Protein AF-A0A0Q8D7D5-F1 (afdb_monomer)

Mean predicted aligned error: 4.35 Å

Radius of gyration: 14.65 Å; Cα contacts (8 Å, |Δi|>4): 113; chains: 1; bounding box: 31×31×49 Å

Structure (mmCIF, N/CA/C/O backbone):
data_AF-A0A0Q8D7D5-F1
#
_entry.id   AF-A0A0Q8D7D5-F1
#
loop_
_atom_site.group_PDB
_atom_site.id
_atom_site.type_symbol
_atom_site.label_atom_id
_atom_site.label_alt_id
_atom_site.label_comp_id
_atom_site.label_asym_id
_atom_site.label_entity_id
_atom_site.label_seq_id
_atom_site.pdbx_PDB_ins_code
_atom_site.Cartn_x
_atom_site.Cartn_y
_atom_site.Cartn_z
_atom_site.occupancy
_atom_site.B_iso_or_equiv
_atom_site.auth_seq_id
_atom_site.auth_comp_id
_atom_site.auth_asym_id
_atom_site.auth_atom_id
_atom_site.pdbx_PDB_model_num
ATOM 1 N N . MET A 1 1 ? -4.164 -20.136 4.428 1.00 53.59 1 MET A N 1
ATOM 2 C CA . MET A 1 1 ? -4.271 -18.690 4.135 1.00 53.59 1 MET A CA 1
ATOM 3 C C . MET A 1 1 ? -5.031 -18.530 2.828 1.00 53.59 1 MET A C 1
ATOM 5 O O . MET A 1 1 ? -4.970 -19.440 2.011 1.00 53.59 1 MET A O 1
ATOM 9 N N . SER A 1 2 ? -5.808 -17.458 2.674 1.00 60.50 2 SER A N 1
ATOM 10 C CA . SER A 1 2 ? -6.585 -17.196 1.454 1.00 60.50 2 SER A CA 1
ATOM 11 C C . SER A 1 2 ? -5.659 -16.780 0.304 1.00 60.50 2 SER A C 1
ATOM 13 O O . SER A 1 2 ? -4.753 -15.988 0.530 1.00 60.50 2 SER A O 1
ATOM 15 N N . ASN A 1 3 ? -5.895 -17.286 -0.912 1.00 74.62 3 ASN A N 1
ATOM 16 C CA . ASN A 1 3 ? -5.121 -16.969 -2.127 1.00 74.62 3 ASN A CA 1
ATOM 17 C C . ASN A 1 3 ? -5.701 -15.782 -2.924 1.00 74.62 3 ASN A C 1
ATOM 19 O O . ASN A 1 3 ? -5.376 -15.620 -4.097 1.00 74.62 3 ASN A O 1
ATOM 23 N N . LEU A 1 4 ? -6.580 -14.974 -2.316 1.00 89.06 4 LEU A N 1
ATOM 24 C CA . LEU A 1 4 ? -7.427 -14.005 -3.026 1.00 89.06 4 LEU A CA 1
ATOM 25 C C . LEU A 1 4 ? -6.644 -13.032 -3.927 1.00 89.06 4 LEU A C 1
ATOM 27 O O . LEU A 1 4 ? -7.103 -12.738 -5.024 1.00 89.06 4 LEU A O 1
ATOM 31 N N . TYR A 1 5 ? -5.455 -12.599 -3.496 1.00 92.62 5 TYR A N 1
ATOM 32 C CA . TYR A 1 5 ? -4.602 -11.658 -4.238 1.00 92.62 5 TYR A CA 1
ATOM 33 C C . TYR A 1 5 ? -3.249 -12.245 -4.657 1.00 92.62 5 TYR A C 1
ATOM 35 O O . TYR A 1 5 ? -2.433 -11.553 -5.260 1.00 92.62 5 TYR A O 1
ATOM 43 N N . ALA A 1 6 ? -3.007 -13.533 -4.392 1.00 86.81 6 ALA A N 1
ATOM 44 C CA . ALA A 1 6 ? -1.726 -14.175 -4.690 1.00 86.81 6 ALA A CA 1
ATOM 45 C C . ALA A 1 6 ? -1.419 -14.219 -6.201 1.00 86.81 6 ALA A C 1
ATOM 47 O O . ALA A 1 6 ? -0.258 -14.289 -6.594 1.00 86.81 6 ALA A O 1
ATOM 48 N N . GLY A 1 7 ? -2.459 -14.184 -7.044 1.00 90.50 7 GLY A N 1
ATOM 49 C CA . GLY A 1 7 ? -2.330 -14.154 -8.503 1.00 90.50 7 GLY A CA 1
ATOM 50 C C . GLY A 1 7 ? -2.077 -12.767 -9.099 1.00 90.50 7 GLY A C 1
ATOM 51 O O . GLY A 1 7 ? -1.722 -12.694 -10.272 1.00 90.50 7 GLY A O 1
ATOM 52 N N . LEU A 1 8 ? -2.248 -11.692 -8.320 1.00 93.88 8 LEU A N 1
ATOM 53 C CA . LEU A 1 8 ? -1.989 -10.333 -8.792 1.00 93.88 8 LEU A CA 1
ATOM 54 C C . LEU A 1 8 ? -0.484 -10.114 -8.930 1.00 93.88 8 LEU A C 1
ATOM 56 O O . LEU A 1 8 ? 0.277 -10.429 -8.004 1.00 93.88 8 LEU A O 1
ATOM 60 N N . ASP A 1 9 ? -0.041 -9.528 -10.039 1.00 94.31 9 ASP A N 1
ATOM 61 C CA . ASP A 1 9 ? 1.305 -8.961 -10.089 1.00 94.31 9 ASP A CA 1
ATOM 62 C C . ASP A 1 9 ? 1.414 -7.705 -9.206 1.00 94.31 9 ASP A C 1
ATOM 64 O O . ASP A 1 9 ? 0.481 -7.308 -8.505 1.00 94.31 9 ASP A O 1
ATOM 68 N N . ARG A 1 10 ? 2.599 -7.092 -9.180 1.00 95.88 10 ARG A N 1
ATOM 69 C CA . ARG A 1 10 ? 2.829 -5.890 -8.370 1.00 95.88 10 ARG A CA 1
ATOM 70 C C . ARG A 1 10 ? 2.034 -4.683 -8.877 1.00 95.88 10 ARG A C 1
ATOM 72 O O . ARG A 1 10 ? 1.597 -3.888 -8.054 1.00 95.88 10 ARG A O 1
ATOM 79 N N . TYR A 1 11 ? 1.815 -4.564 -10.184 1.00 96.62 11 TYR A N 1
ATOM 80 C CA . TYR A 1 11 ? 1.023 -3.482 -10.767 1.00 96.62 11 TYR A CA 1
ATOM 81 C C . TYR A 1 11 ? -0.450 -3.602 -10.349 1.00 96.62 11 TYR A C 1
ATOM 83 O O . TYR A 1 11 ? -1.050 -2.650 -9.854 1.00 96.62 11 TYR A O 1
ATOM 91 N N . GLU A 1 12 ? -1.023 -4.797 -10.471 1.00 97.12 12 GLU A N 1
ATOM 92 C CA . GLU A 1 12 ? -2.396 -5.121 -10.094 1.00 97.12 12 GLU A CA 1
ATOM 93 C C . GLU A 1 12 ? -2.608 -5.009 -8.579 1.00 97.12 12 GLU A C 1
ATOM 95 O O . GLU A 1 12 ? -3.655 -4.532 -8.132 1.00 97.12 12 GLU A O 1
ATOM 100 N N . LEU A 1 13 ? -1.611 -5.397 -7.777 1.00 97.62 13 LEU A N 1
ATOM 101 C CA . LEU A 1 13 ? -1.636 -5.216 -6.326 1.00 97.62 13 LEU A CA 1
ATOM 102 C C . LEU A 1 13 ? -1.608 -3.728 -5.943 1.00 97.62 13 LEU A C 1
ATOM 104 O O . LEU A 1 13 ? -2.410 -3.311 -5.110 1.00 97.62 13 LEU A O 1
ATOM 108 N N . ALA A 1 14 ? -0.747 -2.921 -6.574 1.00 97.75 14 ALA A N 1
ATOM 109 C CA . ALA A 1 14 ? -0.692 -1.471 -6.366 1.00 97.75 14 ALA A CA 1
ATOM 110 C C . ALA A 1 14 ? -2.005 -0.792 -6.754 1.00 97.75 14 ALA A C 1
ATOM 112 O O . ALA A 1 14 ? -2.544 -0.009 -5.974 1.00 97.75 14 ALA A O 1
ATOM 113 N N . ARG A 1 15 ? -2.580 -1.171 -7.899 1.00 97.62 15 ARG A N 1
ATOM 114 C CA . ARG A 1 15 ? -3.900 -0.704 -8.325 1.00 97.62 15 ARG A CA 1
ATOM 115 C C . ARG A 1 15 ? -4.982 -1.046 -7.303 1.00 97.62 15 ARG A C 1
ATOM 117 O O . ARG A 1 15 ? -5.720 -0.168 -6.875 1.00 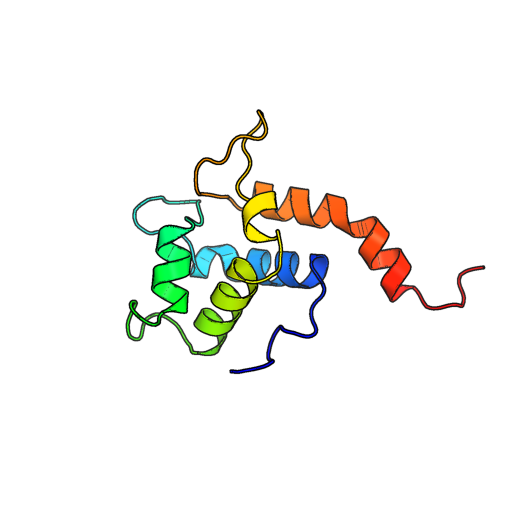97.62 15 ARG A O 1
ATOM 124 N N . THR A 1 16 ? -5.044 -2.308 -6.876 1.00 97.88 16 THR A N 1
ATOM 125 C CA . THR A 1 16 ? -6.038 -2.778 -5.899 1.00 97.88 16 THR A CA 1
ATOM 126 C C . THR A 1 16 ? -5.901 -2.038 -4.568 1.00 97.88 16 THR A C 1
ATOM 128 O O . THR A 1 16 ? -6.906 -1.659 -3.965 1.00 97.88 16 THR A O 1
ATOM 131 N N . LEU A 1 17 ? -4.668 -1.795 -4.112 1.00 98.06 17 LEU A N 1
ATOM 132 C CA . LEU A 1 17 ? -4.400 -0.997 -2.919 1.00 98.06 17 LEU A CA 1
ATOM 133 C C . LEU A 1 17 ? -4.848 0.461 -3.101 1.00 98.06 17 LEU A C 1
ATOM 135 O O . LEU A 1 17 ? -5.529 0.993 -2.229 1.00 98.06 17 LEU A O 1
ATOM 139 N N . GLY A 1 18 ? -4.525 1.086 -4.236 1.00 97.81 18 GLY A N 1
ATOM 140 C CA . GLY A 1 18 ? -4.917 2.459 -4.564 1.00 97.81 18 GLY A CA 1
ATOM 141 C C . GLY A 1 18 ? -6.435 2.655 -4.648 1.00 97.81 18 GLY A C 1
ATOM 142 O O . GLY A 1 18 ? -6.965 3.631 -4.104 1.00 97.81 18 GLY A O 1
ATOM 143 N N . ASP A 1 19 ? -7.150 1.700 -5.246 1.00 98.00 19 ASP A N 1
ATOM 144 C CA . ASP A 1 19 ? -8.617 1.691 -5.333 1.00 98.00 19 ASP A CA 1
ATOM 145 C C . ASP A 1 19 ? -9.273 1.605 -3.941 1.00 98.00 19 ASP A C 1
ATOM 147 O O . ASP A 1 19 ? -10.358 2.145 -3.724 1.00 98.00 19 ASP A O 1
ATOM 151 N N . ASN A 1 20 ? -8.596 0.976 -2.974 1.00 97.62 20 ASN A N 1
ATOM 152 C CA . ASN A 1 20 ? -9.073 0.805 -1.599 1.00 97.62 20 ASN A CA 1
ATOM 153 C C . ASN A 1 20 ? -8.377 1.731 -0.587 1.00 97.62 20 ASN A C 1
ATOM 155 O O . ASN A 1 20 ? -8.570 1.566 0.613 1.00 97.62 20 ASN A O 1
ATOM 159 N N . PHE A 1 21 ? -7.594 2.712 -1.039 1.00 98.31 21 PHE A N 1
ATOM 160 C CA . PHE A 1 21 ? -6.708 3.504 -0.180 1.00 98.31 21 PHE A CA 1
ATOM 161 C C . PHE A 1 21 ? -7.413 4.108 1.045 1.00 98.31 21 PHE A C 1
ATOM 163 O O . PHE A 1 21 ? -6.984 3.877 2.172 1.00 98.31 21 PHE A O 1
ATOM 170 N N . GLU A 1 22 ? -8.547 4.795 0.843 1.00 97.56 22 GLU A N 1
ATOM 171 C CA . GLU A 1 22 ? -9.307 5.452 1.925 1.00 97.56 22 GLU A CA 1
ATOM 172 C C . GLU A 1 22 ? -9.758 4.478 3.016 1.00 97.56 22 GLU A C 1
ATOM 174 O O . GLU A 1 22 ? -9.972 4.867 4.161 1.00 97.56 22 GLU A O 1
ATOM 179 N N . ARG A 1 23 ? -9.908 3.195 2.672 1.00 96.69 23 ARG A N 1
ATOM 180 C CA . ARG A 1 23 ? -10.321 2.162 3.617 1.00 96.69 23 ARG A CA 1
ATOM 181 C C . ARG A 1 23 ? -9.244 1.877 4.654 1.00 96.69 23 ARG A C 1
ATOM 183 O O . ARG A 1 23 ? -9.588 1.461 5.754 1.00 96.69 23 ARG A O 1
ATOM 190 N N . PHE A 1 24 ? -7.977 2.076 4.307 1.00 97.88 24 PHE A N 1
ATOM 191 C CA . PHE A 1 24 ? -6.831 1.675 5.120 1.00 97.88 24 PHE A CA 1
ATOM 192 C C . PHE A 1 24 ? -6.067 2.852 5.729 1.00 97.88 24 PHE A C 1
ATOM 194 O O . PHE A 1 24 ? -5.099 2.608 6.446 1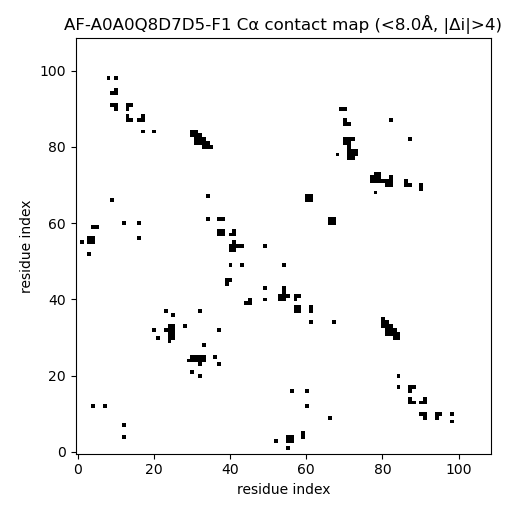.00 97.88 24 PHE A O 1
ATOM 201 N N . VAL A 1 25 ? -6.483 4.096 5.456 1.00 97.94 25 VAL A N 1
ATOM 202 C CA . VAL A 1 25 ? -5.851 5.308 5.999 1.00 97.94 25 VAL A CA 1
ATOM 203 C C . VAL A 1 25 ? -5.751 5.219 7.518 1.00 97.94 25 VAL A C 1
ATOM 205 O O . VAL A 1 25 ? -6.725 4.896 8.202 1.00 97.94 25 VAL A O 1
ATOM 208 N N . ASP A 1 26 ? -4.565 5.528 8.034 1.00 97.25 26 ASP A N 1
ATOM 209 C CA . ASP A 1 26 ? -4.311 5.552 9.466 1.00 97.25 26 ASP A CA 1
ATOM 210 C C . ASP A 1 26 ? -5.057 6.739 10.109 1.00 97.25 26 ASP A C 1
ATOM 212 O O . ASP A 1 26 ? -4.822 7.891 9.722 1.00 97.25 26 ASP A O 1
ATOM 216 N N . PRO A 1 27 ? -5.952 6.503 11.088 1.00 95.19 27 PRO A N 1
ATOM 217 C CA . PRO A 1 27 ? -6.676 7.578 11.764 1.00 95.19 27 PRO A CA 1
ATOM 218 C C . PRO A 1 27 ? -5.753 8.562 12.501 1.00 95.19 27 PRO A C 1
ATOM 220 O O . PRO A 1 27 ? -6.122 9.726 12.660 1.00 95.19 27 PRO A O 1
ATOM 223 N N . GLU A 1 28 ? -4.560 8.127 12.911 1.00 96.19 28 GLU A N 1
ATOM 224 C CA . GLU A 1 28 ? -3.558 8.960 13.587 1.00 96.19 28 GLU A CA 1
ATOM 225 C C . GLU A 1 28 ? -2.605 9.658 12.597 1.00 96.19 28 GLU A C 1
ATOM 227 O O . GLU A 1 28 ? -1.864 10.568 12.977 1.00 96.19 28 GLU A O 1
ATOM 232 N N . ALA A 1 29 ? -2.640 9.283 11.313 1.00 96.62 29 ALA A N 1
ATOM 233 C CA . ALA A 1 29 ? -1.879 9.919 10.239 1.00 96.62 29 ALA A CA 1
ATOM 234 C C . ALA A 1 29 ? -2.748 10.127 8.980 1.00 96.62 29 ALA A C 1
ATOM 236 O O . ALA A 1 29 ? -2.541 9.461 7.961 1.00 96.62 29 ALA A O 1
ATOM 237 N N . PRO A 1 30 ? -3.706 11.077 9.013 1.00 96.06 30 PRO A N 1
ATOM 238 C CA . PRO A 1 30 ? -4.637 11.296 7.912 1.00 96.06 30 PRO A CA 1
ATOM 239 C C . PRO A 1 30 ? -3.937 11.510 6.567 1.00 96.06 30 PRO A C 1
ATOM 241 O O . PRO A 1 30 ? -2.986 12.287 6.463 1.00 96.06 30 PRO A O 1
ATOM 244 N N . GLY A 1 31 ? -4.447 10.841 5.533 1.00 97.31 31 GLY A N 1
ATOM 245 C CA . GLY A 1 31 ? -3.888 10.886 4.180 1.00 97.31 31 GLY A CA 1
ATOM 246 C C . GLY A 1 31 ? -2.720 9.929 3.940 1.00 97.31 31 GLY A C 1
ATOM 247 O O . GLY A 1 31 ? -2.216 9.893 2.823 1.00 97.31 31 GLY A O 1
ATOM 248 N N . PHE A 1 32 ? -2.318 9.137 4.937 1.00 98.12 32 PHE A N 1
ATOM 249 C CA . PHE A 1 32 ? -1.244 8.157 4.810 1.00 98.12 32 PHE A CA 1
ATOM 250 C C . PHE A 1 32 ? -1.698 6.753 5.207 1.00 98.12 32 PHE A C 1
ATOM 252 O O . PHE A 1 32 ? -2.534 6.555 6.090 1.00 98.12 32 PHE A O 1
ATOM 259 N N . LEU A 1 33 ? -1.071 5.769 4.576 1.00 98.38 33 LEU A N 1
ATOM 260 C CA . LEU A 1 33 ? -1.016 4.392 5.036 1.00 98.38 33 LEU A CA 1
ATOM 261 C C . LEU A 1 33 ? 0.279 4.225 5.821 1.00 98.38 33 LEU A C 1
ATOM 263 O O . LEU A 1 33 ? 1.360 4.444 5.279 1.00 98.38 33 LEU A O 1
ATOM 267 N N . THR A 1 34 ? 0.193 3.847 7.093 1.00 98.19 34 THR A N 1
ATO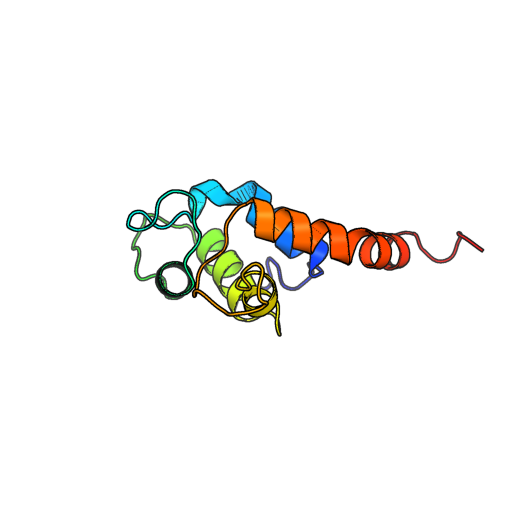M 268 C CA . THR A 1 34 ? 1.380 3.564 7.908 1.00 98.19 34 THR A CA 1
ATOM 269 C C . THR A 1 34 ? 1.618 2.060 7.979 1.00 98.19 34 THR A C 1
ATOM 271 O O . THR A 1 34 ? 0.676 1.266 8.060 1.00 98.19 34 THR A O 1
ATOM 274 N N . LEU A 1 35 ? 2.885 1.636 7.971 1.00 97.25 35 LEU A N 1
ATOM 275 C CA . LEU A 1 35 ? 3.220 0.209 8.056 1.00 97.25 35 LEU A CA 1
ATOM 276 C C . LEU A 1 35 ? 2.691 -0.435 9.343 1.00 97.25 35 LEU A C 1
ATOM 278 O O . LEU A 1 35 ? 2.296 -1.602 9.335 1.00 97.25 35 LEU A O 1
ATOM 282 N N . ASP A 1 36 ? 2.663 0.326 10.435 1.00 97.00 36 ASP A N 1
ATOM 283 C CA . ASP A 1 36 ? 2.186 -0.137 11.736 1.00 97.00 36 ASP A CA 1
ATOM 284 C C . ASP A 1 36 ? 0.666 -0.350 11.741 1.00 97.00 36 ASP A C 1
ATOM 286 O O . ASP A 1 36 ? 0.191 -1.393 12.203 1.00 97.00 36 ASP A O 1
ATOM 290 N N . TYR A 1 37 ? -0.108 0.572 11.160 1.00 97.69 37 TYR A N 1
ATOM 291 C CA . TYR A 1 37 ? -1.559 0.413 11.065 1.00 97.69 37 TYR A CA 1
ATOM 292 C C . TYR A 1 37 ? -1.953 -0.708 10.098 1.00 97.69 37 TYR A C 1
ATOM 294 O O . TYR A 1 37 ? -2.841 -1.510 10.391 1.00 97.69 37 TYR A O 1
ATOM 302 N N . LEU A 1 38 ? -1.224 -0.859 8.991 1.00 97.81 38 LEU A N 1
ATOM 303 C CA . LEU A 1 38 ? -1.400 -1.991 8.084 1.00 97.81 38 LEU A CA 1
ATOM 304 C C . LEU A 1 38 ? -1.126 -3.332 8.787 1.00 97.81 38 LEU A C 1
ATOM 306 O O . LEU A 1 38 ? -1.912 -4.271 8.658 1.00 97.81 38 LEU A O 1
ATOM 310 N N . GLN A 1 39 ? -0.068 -3.436 9.598 1.00 97.44 39 GLN A N 1
ATOM 311 C CA . GLN A 1 39 ? 0.182 -4.643 10.400 1.00 97.44 39 GLN A CA 1
ATOM 312 C C . GLN A 1 39 ? -0.949 -4.908 11.399 1.00 97.44 39 GLN A C 1
ATOM 314 O O . GLN A 1 39 ? -1.398 -6.047 11.535 1.00 97.44 39 GLN A O 1
ATOM 319 N N . TYR A 1 40 ? -1.451 -3.864 12.057 1.00 97.12 40 TYR A N 1
ATOM 320 C CA . TYR A 1 40 ? -2.585 -3.961 12.973 1.00 97.12 40 TYR A CA 1
ATOM 321 C C . TYR A 1 40 ? -3.850 -4.508 12.282 1.00 97.12 40 TYR A C 1
ATOM 323 O O . TYR A 1 40 ? -4.520 -5.392 12.829 1.00 97.12 40 TYR A O 1
ATOM 331 N N . ILE A 1 41 ? -4.136 -4.063 11.052 1.00 97.44 41 ILE A N 1
ATOM 332 C CA . ILE A 1 41 ? -5.230 -4.590 10.222 1.00 97.44 41 ILE A CA 1
ATOM 333 C C . ILE A 1 41 ? -4.968 -6.051 9.837 1.00 97.44 41 ILE A C 1
ATOM 335 O O . ILE A 1 41 ? -5.832 -6.898 10.058 1.00 97.44 41 ILE A O 1
ATOM 339 N N . ALA A 1 42 ? -3.787 -6.372 9.303 1.00 96.31 42 ALA A N 1
ATOM 340 C CA . ALA A 1 42 ? -3.445 -7.720 8.836 1.00 96.31 42 ALA A CA 1
ATOM 341 C C . ALA A 1 42 ? -3.496 -8.783 9.948 1.00 96.31 42 ALA A C 1
ATOM 343 O O . ALA A 1 42 ? -3.834 -9.937 9.689 1.00 96.31 42 ALA A O 1
ATOM 344 N N . LEU A 1 43 ? -3.199 -8.396 11.193 1.00 95.06 43 LEU A N 1
ATOM 345 C CA . LEU A 1 43 ? -3.304 -9.259 12.373 1.00 95.06 43 LEU A CA 1
ATOM 346 C C . LEU A 1 43 ? -4.747 -9.423 12.888 1.00 95.06 43 LEU A C 1
ATOM 348 O O . LEU A 1 43 ? -4.972 -10.157 13.850 1.00 95.06 43 LEU A O 1
ATOM 352 N N . GLY A 1 44 ? -5.723 -8.744 12.278 1.00 94.44 44 GLY A N 1
ATOM 353 C CA . GLY A 1 44 ? -7.125 -8.775 12.695 1.00 94.44 44 GLY A CA 1
ATOM 354 C C . GLY A 1 44 ? -7.387 -8.055 14.021 1.00 94.44 44 GLY A C 1
ATOM 355 O O . GLY A 1 44 ? -8.401 -8.310 14.670 1.00 94.44 44 GLY A O 1
ATOM 356 N N . LEU A 1 45 ? -6.486 -7.163 14.445 1.00 94.00 45 LEU A N 1
ATOM 357 C CA . LEU A 1 45 ? -6.574 -6.493 15.745 1.00 94.00 45 LEU A CA 1
ATOM 358 C C . LEU A 1 45 ? -7.559 -5.317 15.747 1.00 94.00 45 LEU A C 1
ATOM 360 O O . LEU A 1 45 ? -8.045 -4.938 16.808 1.00 94.00 45 LEU A O 1
ATOM 364 N N . ALA A 1 46 ? -7.924 -4.806 14.569 1.00 89.06 46 ALA A N 1
ATOM 365 C CA . ALA A 1 46 ? -8.909 -3.739 14.370 1.00 89.06 46 ALA A CA 1
ATOM 366 C C . ALA A 1 46 ? -10.383 -4.174 14.560 1.00 89.06 46 ALA A C 1
ATOM 368 O O . ALA A 1 46 ? -11.318 -3.432 14.246 1.00 89.06 46 ALA A O 1
ATOM 369 N N . GLY A 1 47 ? -10.619 -5.390 15.064 1.00 86.19 47 GLY A N 1
ATOM 370 C CA . GLY A 1 47 ? -11.957 -5.925 15.311 1.00 86.19 47 GLY A CA 1
ATOM 371 C C . GLY A 1 47 ? -12.806 -6.012 14.037 1.00 86.19 47 GLY A C 1
ATOM 372 O O . GLY A 1 47 ? -12.320 -6.376 12.969 1.00 86.19 47 GLY A O 1
ATOM 373 N N . ASN A 1 48 ? -14.092 -5.663 14.145 1.00 90.31 48 ASN A N 1
ATOM 374 C CA . ASN A 1 48 ? -15.072 -5.820 13.060 1.00 90.31 48 ASN A CA 1
ATOM 375 C C . ASN A 1 48 ? -15.054 -4.679 12.021 1.00 90.31 48 ASN A C 1
ATOM 377 O O . ASN A 1 48 ? -15.958 -4.601 11.191 1.00 90.31 48 ASN A O 1
ATOM 381 N N . GLN A 1 49 ? -14.072 -3.773 12.073 1.00 94.25 49 GLN A N 1
ATOM 382 C CA . GLN A 1 49 ? -13.958 -2.657 11.121 1.00 94.25 49 GLN A CA 1
ATOM 383 C C . GLN A 1 49 ? -13.559 -3.132 9.713 1.00 94.25 49 GLN A C 1
ATOM 385 O O . GLN A 1 49 ? -13.957 -2.540 8.705 1.00 94.25 49 GLN A O 1
ATOM 390 N N . PHE A 1 50 ? -12.818 -4.239 9.646 1.00 96.00 50 PHE A N 1
ATOM 391 C CA . PHE A 1 50 ? -12.258 -4.786 8.418 1.00 96.00 50 PHE A CA 1
ATOM 392 C C . PHE A 1 50 ? -12.795 -6.186 8.144 1.00 96.00 50 PHE A C 1
ATOM 394 O O . PHE A 1 50 ? -12.949 -7.014 9.041 1.00 96.00 50 PHE A O 1
ATOM 401 N N . THR A 1 51 ? -13.076 -6.451 6.875 1.00 94.94 51 THR A N 1
ATOM 402 C CA . THR A 1 51 ? -13.468 -7.769 6.386 1.00 94.94 51 THR A CA 1
ATOM 403 C C . THR A 1 51 ? -12.249 -8.685 6.292 1.00 94.94 51 THR A C 1
ATOM 405 O O . THR A 1 51 ? -11.105 -8.236 6.295 1.00 94.94 51 THR A O 1
ATOM 408 N N . LEU A 1 52 ? -12.470 -9.990 6.124 1.00 94.00 52 LEU A N 1
ATOM 409 C CA . LEU A 1 52 ? -11.366 -10.913 5.849 1.00 94.00 52 LEU A CA 1
ATOM 410 C C . LEU A 1 52 ? -10.616 -10.550 4.552 1.00 94.00 52 LEU A C 1
ATOM 412 O O . LEU A 1 52 ? -9.403 -10.717 4.481 1.00 94.00 52 LEU A O 1
ATOM 416 N N . ALA A 1 53 ? -11.321 -10.042 3.535 1.00 94.81 53 ALA A N 1
ATOM 417 C CA . ALA A 1 53 ? -10.705 -9.634 2.273 1.00 94.81 53 ALA A CA 1
ATOM 418 C C . ALA A 1 53 ? -9.752 -8.444 2.459 1.00 94.81 53 ALA A C 1
ATOM 420 O O . ALA A 1 53 ? -8.694 -8.414 1.839 1.00 94.81 53 ALA A O 1
ATOM 421 N N . ASP A 1 54 ? -10.089 -7.517 3.354 1.00 96.44 54 ASP A N 1
ATOM 422 C CA . ASP A 1 54 ? -9.232 -6.387 3.719 1.00 96.44 54 ASP A CA 1
ATOM 423 C C . ASP A 1 54 ? -7.945 -6.850 4.398 1.00 96.44 54 ASP A C 1
ATOM 425 O O . ASP A 1 54 ? -6.848 -6.478 3.992 1.00 96.44 54 ASP A O 1
ATOM 429 N N . GLN A 1 55 ? -8.076 -7.720 5.402 1.00 96.06 55 GLN A N 1
ATOM 430 C CA . GLN A 1 55 ? -6.932 -8.256 6.142 1.00 96.06 55 GLN A CA 1
ATOM 431 C C . GLN A 1 55 ? -5.979 -9.013 5.212 1.00 96.06 55 GLN A C 1
ATOM 433 O O . GLN A 1 55 ? -4.765 -8.867 5.313 1.00 96.06 55 GLN A O 1
ATOM 438 N N . VAL A 1 56 ? -6.527 -9.790 4.272 1.00 96.00 56 VAL A N 1
ATOM 439 C CA . VAL A 1 56 ? -5.743 -10.535 3.279 1.00 96.00 56 VAL A CA 1
ATOM 440 C C . VAL A 1 56 ? -5.070 -9.599 2.270 1.00 96.00 56 VAL A C 1
ATOM 442 O O . VAL A 1 56 ? -3.930 -9.863 1.900 1.00 96.00 56 VAL A O 1
ATOM 445 N N . LEU A 1 57 ? -5.720 -8.506 1.851 1.00 97.31 57 LEU A N 1
ATOM 446 C CA . LEU A 1 57 ? -5.105 -7.509 0.964 1.00 97.31 57 LEU A CA 1
ATOM 447 C C . LEU A 1 57 ? -3.909 -6.848 1.643 1.00 97.31 57 LEU A C 1
ATOM 449 O O . LEU A 1 57 ? -2.816 -6.811 1.085 1.00 97.31 57 LEU A O 1
ATOM 453 N N . VAL A 1 58 ? -4.103 -6.373 2.871 1.00 97.31 58 VAL A N 1
ATOM 454 C CA . VAL A 1 58 ? -3.044 -5.711 3.632 1.00 97.31 58 VAL A CA 1
ATOM 455 C C . VAL A 1 58 ? -1.898 -6.676 3.949 1.00 97.31 58 VAL A C 1
ATOM 457 O O . VAL A 1 58 ? -0.729 -6.312 3.835 1.00 97.31 58 VAL A O 1
ATOM 460 N N . LEU A 1 59 ? -2.207 -7.934 4.273 1.00 96.44 59 LEU A N 1
ATOM 461 C CA . LEU A 1 59 ? -1.194 -8.971 4.459 1.00 96.44 59 LEU A CA 1
ATOM 462 C C . LEU A 1 59 ? -0.377 -9.212 3.180 1.00 96.44 59 LEU A C 1
ATOM 464 O O . LEU A 1 59 ? 0.841 -9.362 3.262 1.00 96.44 59 LEU A O 1
ATOM 468 N N . GLU A 1 60 ? -1.021 -9.239 2.011 1.00 97.06 60 GLU A N 1
ATOM 469 C CA . GLU A 1 60 ? -0.333 -9.384 0.724 1.00 97.06 60 GLU A CA 1
ATOM 470 C C . GLU A 1 60 ? 0.593 -8.190 0.451 1.00 97.06 60 GLU A C 1
ATOM 472 O O . GLU A 1 60 ? 1.751 -8.388 0.090 1.00 97.06 60 GLU A O 1
ATOM 477 N N . VAL A 1 61 ? 0.129 -6.962 0.700 1.00 97.38 61 VAL A N 1
ATOM 478 C CA . VAL A 1 61 ? 0.926 -5.727 0.572 1.00 97.38 61 VAL A CA 1
ATOM 479 C C . VAL A 1 61 ? 2.187 -5.768 1.439 1.00 97.38 61 VAL A C 1
ATOM 481 O O . VAL A 1 61 ? 3.269 -5.413 0.972 1.00 97.38 61 VAL A O 1
ATOM 484 N N . LEU A 1 62 ? 2.064 -6.230 2.686 1.00 97.00 62 LEU A N 1
ATOM 485 C CA . LEU A 1 62 ? 3.182 -6.314 3.630 1.00 97.00 62 LEU A CA 1
ATOM 486 C C . LEU A 1 62 ? 4.166 -7.446 3.297 1.00 97.00 62 LEU A C 1
ATOM 488 O O . LEU A 1 62 ? 5.369 -7.291 3.496 1.00 97.00 62 LEU A O 1
ATOM 492 N N . ASN A 1 63 ? 3.671 -8.584 2.800 1.00 95.56 63 ASN A N 1
ATOM 493 C CA . ASN A 1 63 ? 4.489 -9.781 2.581 1.00 95.56 63 ASN A CA 1
ATOM 494 C C . ASN A 1 63 ? 5.060 -9.896 1.167 1.00 95.56 63 ASN A C 1
ATOM 496 O O . ASN A 1 63 ? 6.032 -10.632 0.962 1.00 95.56 63 ASN A O 1
ATOM 500 N N . ARG A 1 64 ? 4.479 -9.210 0.174 1.00 96.00 64 ARG A N 1
ATOM 501 C CA . ARG A 1 64 ? 4.994 -9.236 -1.193 1.00 96.00 64 ARG A CA 1
ATOM 502 C C . ARG A 1 64 ? 6.394 -8.640 -1.190 1.00 96.00 64 ARG A C 1
ATOM 504 O O . ARG A 1 64 ? 6.582 -7.466 -0.883 1.00 96.00 64 ARG A O 1
ATOM 511 N N . ALA A 1 65 ? 7.380 -9.465 -1.542 1.00 93.81 65 ALA A N 1
ATOM 512 C CA . ALA A 1 65 ? 8.792 -9.119 -1.427 1.00 93.81 65 ALA A CA 1
ATOM 513 C C . ALA A 1 65 ? 9.083 -7.726 -2.005 1.00 93.81 65 ALA A C 1
ATOM 515 O O . ALA A 1 65 ? 8.856 -7.494 -3.192 1.00 93.81 65 ALA A O 1
ATOM 516 N N . GLY A 1 66 ? 9.565 -6.818 -1.154 1.00 93.44 66 GLY A N 1
ATOM 517 C CA . GLY A 1 66 ? 9.946 -5.451 -1.513 1.00 93.44 66 GLY A CA 1
ATOM 518 C C . GLY A 1 66 ? 8.800 -4.488 -1.837 1.00 93.44 66 GLY A C 1
ATOM 519 O O . GLY A 1 66 ? 9.088 -3.326 -2.069 1.00 93.44 66 GLY A O 1
ATOM 520 N N . PHE A 1 67 ? 7.533 -4.913 -1.840 1.00 96.75 67 PHE A N 1
ATOM 521 C CA . PHE A 1 67 ? 6.409 -4.071 -2.267 1.00 96.75 67 PHE A CA 1
ATOM 522 C C . PHE A 1 67 ? 6.210 -2.862 -1.346 1.00 96.75 67 PHE A C 1
ATOM 524 O O . PHE A 1 67 ? 6.392 -1.727 -1.775 1.00 96.75 67 PHE A O 1
ATOM 531 N N . ALA A 1 68 ? 5.920 -3.096 -0.061 1.00 96.50 68 ALA A N 1
ATOM 532 C CA . ALA A 1 68 ? 5.726 -2.009 0.899 1.00 96.50 68 ALA A CA 1
ATOM 533 C C . ALA A 1 68 ? 6.991 -1.150 1.070 1.00 96.50 68 ALA A C 1
ATOM 535 O O . ALA A 1 68 ? 6.895 0.062 1.202 1.00 96.50 68 ALA A O 1
ATOM 536 N N . ALA A 1 69 ? 8.176 -1.764 0.994 1.00 94.75 69 ALA A N 1
ATOM 537 C CA . ALA A 1 69 ? 9.452 -1.056 1.087 1.00 94.75 69 ALA A CA 1
ATOM 538 C C . ALA A 1 69 ? 9.741 -0.149 -0.121 1.00 94.75 69 ALA A C 1
ATOM 540 O O . ALA A 1 69 ? 10.509 0.790 0.014 1.00 94.75 69 ALA A O 1
ATOM 541 N N . SER A 1 70 ? 9.175 -0.433 -1.300 1.00 95.56 70 SER A N 1
ATOM 542 C CA . SER A 1 70 ? 9.284 0.455 -2.463 1.00 95.56 70 SER A CA 1
ATOM 543 C C . SER A 1 70 ? 8.317 1.636 -2.404 1.00 95.56 70 SER A C 1
ATOM 545 O O . SER A 1 70 ? 8.601 2.656 -3.019 1.00 95.56 70 SER A O 1
ATOM 547 N N . LEU A 1 71 ? 7.190 1.486 -1.702 1.00 96.56 71 LEU A N 1
ATOM 548 C CA . LEU A 1 71 ? 6.226 2.564 -1.471 1.00 96.56 71 LEU A CA 1
ATOM 549 C C . LEU A 1 71 ? 6.677 3.493 -0.338 1.00 96.56 71 LEU A C 1
ATOM 551 O O . LEU A 1 71 ? 6.499 4.697 -0.423 1.00 96.56 71 LEU A O 1
ATOM 555 N N . ASP A 1 72 ? 7.278 2.929 0.709 1.00 95.06 72 ASP A N 1
ATOM 556 C CA . ASP A 1 72 ? 7.810 3.638 1.875 1.00 95.06 72 ASP A CA 1
ATOM 557 C C . ASP A 1 72 ? 9.205 4.229 1.596 1.00 95.06 72 ASP A C 1
ATOM 559 O O . ASP A 1 72 ? 10.190 3.862 2.238 1.00 95.06 72 ASP A O 1
ATOM 563 N N . LEU A 1 73 ? 9.311 5.097 0.589 1.00 93.38 73 LEU A N 1
ATOM 564 C CA . LEU A 1 73 ? 10.529 5.842 0.271 1.00 93.38 73 LEU A CA 1
ATOM 565 C C . LEU A 1 73 ? 10.180 7.312 0.055 1.00 93.38 73 LEU A C 1
ATOM 567 O O . LEU A 1 73 ? 9.344 7.639 -0.781 1.00 93.38 73 LEU A O 1
ATOM 571 N N . ASP A 1 74 ? 10.845 8.206 0.779 1.00 89.44 74 ASP A N 1
ATOM 572 C CA . ASP A 1 74 ? 10.733 9.643 0.551 1.00 89.44 74 ASP A CA 1
ATOM 573 C C . ASP A 1 74 ? 11.561 10.110 -0.667 1.00 89.44 74 ASP A C 1
ATOM 575 O O . ASP A 1 74 ? 12.214 9.326 -1.360 1.00 89.44 74 ASP A O 1
ATOM 579 N N . GLU A 1 75 ? 11.589 11.423 -0.919 1.00 87.06 75 GLU A N 1
ATOM 580 C CA . GLU A 1 75 ? 12.348 12.025 -2.028 1.00 87.06 75 GLU A CA 1
ATOM 581 C C . GLU A 1 75 ? 13.865 11.752 -1.979 1.00 87.06 75 GLU A C 1
ATOM 583 O O . GLU A 1 75 ? 14.562 11.928 -2.981 1.00 87.06 75 GLU A O 1
ATOM 588 N N . LYS A 1 76 ? 14.401 11.340 -0.824 1.00 89.81 76 LYS A N 1
ATOM 589 C CA . LYS A 1 76 ? 15.809 10.970 -0.635 1.00 89.81 76 LYS A CA 1
ATOM 590 C C . LYS A 1 76 ? 16.031 9.460 -0.714 1.00 89.81 76 LYS A C 1
ATOM 592 O O . LYS A 1 76 ? 17.179 9.020 -0.630 1.00 89.81 76 LYS A O 1
ATOM 597 N N . GLY A 1 77 ? 14.970 8.676 -0.893 1.00 90.44 77 GLY A N 1
ATOM 598 C CA . GLY A 1 77 ? 15.011 7.220 -0.835 1.00 90.44 77 GLY A CA 1
ATOM 599 C C . GLY A 1 77 ? 15.140 6.685 0.592 1.00 90.44 77 GLY A C 1
ATOM 600 O O . GLY A 1 77 ? 15.655 5.583 0.780 1.00 90.44 77 GLY A O 1
ATOM 601 N N . GLU A 1 78 ? 14.724 7.456 1.598 1.00 93.69 78 GLU A N 1
ATOM 602 C CA . GLU A 1 78 ? 14.708 7.040 2.997 1.00 93.69 78 GLU A CA 1
ATOM 603 C C . GLU A 1 78 ? 13.296 6.596 3.403 1.00 93.69 78 GLU A C 1
ATOM 605 O O . GLU A 1 78 ? 12.298 7.213 3.036 1.00 93.69 78 GLU A O 1
ATOM 610 N N . SER A 1 79 ? 13.210 5.519 4.185 1.00 94.44 79 SER A N 1
ATOM 611 C CA . SER A 1 79 ? 11.936 5.052 4.741 1.00 94.44 79 SER A CA 1
ATOM 612 C C . SER A 1 79 ? 11.463 5.986 5.851 1.00 94.44 79 SER A C 1
ATOM 614 O O . SER A 1 79 ? 12.215 6.320 6.771 1.00 94.44 79 SER A O 1
ATOM 616 N N . ASN A 1 80 ? 10.191 6.373 5.785 1.00 92.44 80 ASN A N 1
ATOM 617 C CA . ASN A 1 80 ? 9.512 7.164 6.811 1.00 92.44 80 ASN A CA 1
ATOM 618 C C . ASN A 1 80 ? 8.349 6.386 7.471 1.00 92.44 80 ASN A C 1
ATOM 620 O O . ASN A 1 80 ? 7.597 6.949 8.271 1.00 92.44 80 ASN A O 1
ATOM 624 N N . ARG A 1 81 ? 8.259 5.078 7.185 1.00 95.75 81 ARG A N 1
ATOM 625 C CA . ARG A 1 81 ? 7.262 4.089 7.625 1.00 95.75 81 ARG A CA 1
ATOM 626 C C . ARG A 1 81 ? 5.834 4.373 7.176 1.00 95.75 81 ARG A C 1
ATOM 628 O O . ARG A 1 81 ? 4.884 3.871 7.792 1.00 95.75 81 ARG A O 1
ATOM 635 N N . LYS A 1 82 ? 5.660 5.160 6.121 1.00 96.56 82 LYS A N 1
ATOM 636 C CA . LYS A 1 82 ? 4.346 5.505 5.588 1.00 96.56 82 LYS A CA 1
ATOM 637 C C . LYS A 1 82 ? 4.418 5.780 4.095 1.00 96.56 82 LYS A C 1
ATOM 639 O O . LYS A 1 82 ? 5.473 6.056 3.551 1.00 96.56 82 LYS A O 1
ATOM 644 N N . PHE A 1 83 ? 3.272 5.717 3.445 1.00 97.31 83 PHE A N 1
ATOM 645 C CA . PHE A 1 83 ? 3.145 6.075 2.042 1.00 97.31 83 PHE A CA 1
ATOM 646 C C . PHE A 1 83 ? 1.737 6.586 1.768 1.00 97.31 83 PHE A C 1
ATOM 648 O O . PHE A 1 83 ? 0.780 6.230 2.464 1.00 97.31 83 PHE A O 1
ATOM 655 N N . ASP A 1 84 ? 1.614 7.466 0.789 1.00 97.31 84 ASP A N 1
ATOM 656 C CA . ASP A 1 84 ? 0.354 8.070 0.389 1.00 97.31 84 ASP A CA 1
ATOM 657 C C . ASP A 1 84 ? -0.134 7.541 -0.970 1.00 97.31 84 ASP A C 1
ATOM 659 O O . ASP A 1 84 ? 0.347 6.545 -1.520 1.00 97.31 84 ASP A O 1
ATOM 663 N N . ARG A 1 85 ? -1.181 8.179 -1.496 1.00 97.38 85 ARG A N 1
ATOM 664 C CA . ARG A 1 85 ? -1.771 7.808 -2.783 1.00 97.38 85 ARG A CA 1
ATOM 665 C C . ARG A 1 85 ? -0.829 8.104 -3.957 1.00 97.38 85 ARG A C 1
ATOM 667 O O . ARG A 1 85 ? -0.881 7.385 -4.955 1.00 97.38 85 ARG A O 1
ATOM 674 N N . GLN A 1 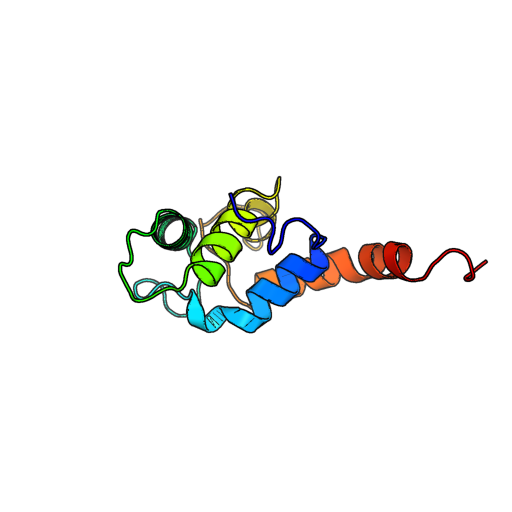86 ? -0.002 9.142 -3.858 1.00 96.94 86 GLN A N 1
ATOM 675 C CA . GLN A 1 86 ? 0.959 9.504 -4.894 1.00 96.94 86 GLN A CA 1
ATOM 676 C C . GLN A 1 86 ? 2.094 8.481 -4.963 1.00 96.94 86 GLN A C 1
ATOM 678 O O . GLN A 1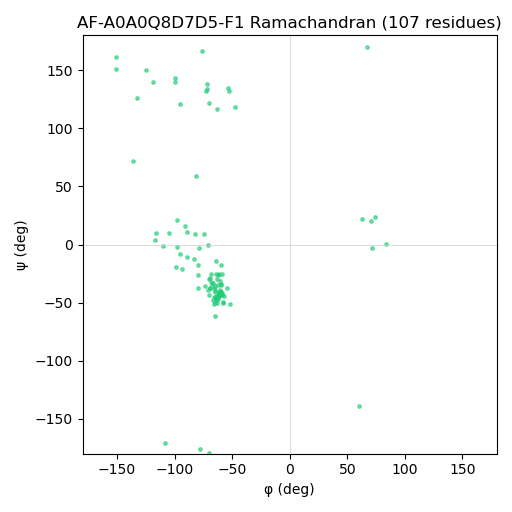 86 ? 2.479 8.100 -6.066 1.00 96.94 86 GLN A O 1
AT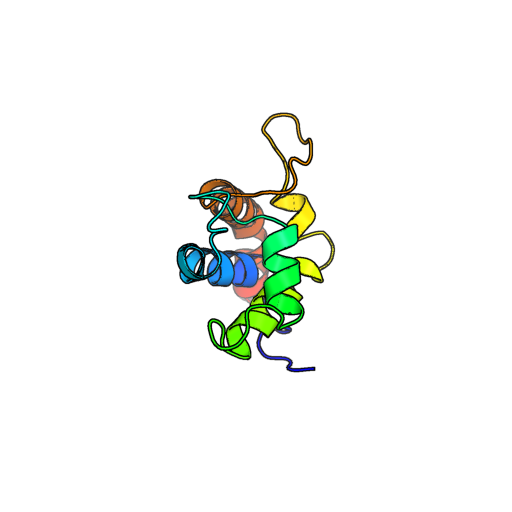OM 683 N N . ASP A 1 87 ? 2.564 7.968 -3.825 1.00 97.56 87 ASP A N 1
ATOM 684 C CA . ASP A 1 87 ? 3.576 6.903 -3.788 1.00 97.56 87 ASP A CA 1
ATOM 685 C C . ASP A 1 87 ? 3.094 5.643 -4.522 1.00 97.56 87 ASP A C 1
ATOM 687 O O . ASP A 1 87 ? 3.809 5.072 -5.348 1.00 97.56 87 ASP A O 1
ATOM 691 N N . ILE A 1 88 ? 1.832 5.252 -4.297 1.00 97.81 88 ILE A N 1
ATOM 692 C CA . ILE A 1 88 ? 1.198 4.123 -4.998 1.00 97.81 88 ILE A CA 1
ATOM 693 C C . ILE A 1 88 ? 1.103 4.388 -6.501 1.00 97.81 88 ILE A C 1
ATOM 695 O O . ILE A 1 88 ? 1.408 3.495 -7.292 1.00 97.81 88 ILE A O 1
ATOM 699 N N . HIS A 1 89 ? 0.703 5.598 -6.900 1.00 96.94 89 HIS A N 1
ATOM 700 C CA . HIS A 1 89 ? 0.612 5.973 -8.310 1.00 96.94 89 HIS A CA 1
ATOM 701 C C . HIS A 1 89 ? 1.983 5.931 -8.994 1.00 96.94 89 HIS A C 1
ATOM 703 O O . HIS A 1 89 ? 2.128 5.319 -10.046 1.00 96.94 89 HIS A O 1
ATOM 709 N N . ASN A 1 90 ? 3.010 6.508 -8.369 1.00 95.62 90 ASN A N 1
ATOM 710 C CA . ASN A 1 90 ? 4.377 6.506 -8.891 1.00 95.62 90 ASN A CA 1
ATOM 711 C C . ASN A 1 90 ? 4.915 5.078 -9.049 1.00 95.62 90 ASN A C 1
ATOM 713 O O . ASN A 1 90 ? 5.535 4.744 -10.059 1.00 95.62 90 ASN A O 1
ATOM 717 N N . TYR A 1 91 ? 4.660 4.221 -8.059 1.00 95.94 91 TYR A N 1
ATOM 718 C CA . TYR A 1 91 ? 5.044 2.816 -8.112 1.00 95.94 91 TYR A CA 1
ATOM 719 C C . TYR A 1 91 ? 4.304 2.059 -9.220 1.00 95.94 91 TYR A C 1
ATOM 721 O O . TYR A 1 91 ? 4.903 1.255 -9.931 1.00 95.94 91 TYR A O 1
ATOM 729 N N . GLN A 1 92 ? 3.012 2.337 -9.402 1.00 96.06 92 GLN A N 1
ATOM 730 C CA . GLN A 1 92 ? 2.212 1.760 -10.476 1.00 96.06 92 GLN A CA 1
ATOM 731 C C . GLN A 1 92 ? 2.720 2.195 -11.860 1.00 96.06 92 GLN A C 1
ATOM 733 O O . GLN A 1 92 ? 2.886 1.344 -12.734 1.00 96.06 92 GLN A O 1
ATOM 738 N N . ASP A 1 93 ? 3.019 3.482 -12.048 1.00 95.94 93 ASP A N 1
ATOM 739 C CA . ASP A 1 93 ? 3.573 4.022 -13.295 1.00 95.94 93 ASP A CA 1
ATOM 740 C C . ASP A 1 93 ? 4.918 3.371 -13.640 1.00 95.94 93 ASP A C 1
ATOM 742 O O . ASP A 1 93 ? 5.147 2.977 -14.784 1.00 95.94 93 ASP A O 1
ATOM 746 N N . ALA A 1 94 ? 5.789 3.182 -12.643 1.00 94.62 94 ALA A N 1
ATOM 747 C CA . ALA A 1 94 ? 7.085 2.527 -12.825 1.00 94.62 94 ALA A CA 1
ATOM 748 C C . ALA A 1 94 ? 6.965 1.063 -13.290 1.00 94.62 94 ALA A C 1
ATOM 750 O O . ALA A 1 94 ? 7.876 0.546 -13.937 1.00 94.62 94 ALA A O 1
ATOM 751 N N . LEU A 1 95 ? 5.849 0.400 -12.977 1.00 94.56 95 LEU A N 1
ATOM 752 C CA . LEU A 1 95 ? 5.571 -0.984 -13.360 1.00 94.56 95 LEU A CA 1
ATOM 753 C C . LEU A 1 95 ? 4.748 -1.110 -14.647 1.00 94.56 95 LEU A C 1
ATOM 755 O O . LEU A 1 95 ? 4.571 -2.225 -15.134 1.00 94.56 95 LEU A O 1
ATOM 759 N N . PHE A 1 96 ? 4.230 -0.007 -15.195 1.00 92.88 96 PHE A N 1
ATOM 760 C CA . PHE A 1 96 ? 3.263 -0.043 -16.292 1.00 92.88 96 PHE A CA 1
ATOM 761 C C . PHE A 1 96 ? 3.802 -0.774 -17.526 1.00 92.88 96 PHE A C 1
ATOM 763 O O . PHE A 1 96 ? 3.162 -1.703 -18.009 1.00 92.88 96 PHE A O 1
ATOM 770 N N . THR A 1 97 ? 5.010 -0.434 -17.983 1.00 90.69 97 THR A N 1
ATOM 771 C CA . THR A 1 97 ? 5.627 -1.083 -19.151 1.00 90.69 97 THR A CA 1
ATOM 772 C C . THR A 1 97 ? 5.849 -2.582 -18.928 1.00 90.69 97 THR A C 1
ATOM 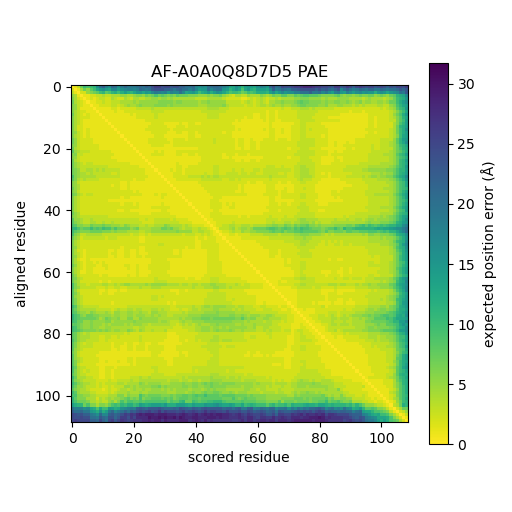774 O O . THR A 1 97 ? 5.525 -3.384 -19.798 1.00 90.69 97 THR A O 1
ATOM 777 N N . GLU A 1 98 ? 6.355 -2.983 -17.753 1.00 89.56 98 GLU A N 1
ATOM 778 C CA . GLU A 1 98 ? 6.550 -4.403 -17.409 1.00 89.56 98 GLU A CA 1
ATOM 779 C C . GLU A 1 98 ? 5.209 -5.155 -17.397 1.00 89.56 98 GLU A C 1
ATOM 781 O O . GLU A 1 98 ? 5.104 -6.281 -17.890 1.00 89.56 98 GLU A O 1
ATOM 786 N N . HIS A 1 99 ? 4.164 -4.518 -16.865 1.00 91.31 99 HIS A N 1
ATOM 787 C CA . HIS A 1 99 ? 2.813 -5.061 -16.856 1.00 91.31 99 HIS A CA 1
ATOM 788 C C . HIS A 1 99 ? 2.248 -5.224 -18.276 1.00 91.31 99 HIS A C 1
ATOM 790 O O . HIS A 1 99 ? 1.693 -6.281 -18.589 1.00 91.31 99 HIS A O 1
ATOM 796 N N . GLU A 1 100 ? 2.410 -4.227 -19.151 1.00 91.38 100 GLU A N 1
ATOM 797 C CA . GLU A 1 100 ? 1.975 -4.303 -20.551 1.00 91.38 100 GLU A CA 1
ATOM 798 C C . GLU A 1 100 ? 2.703 -5.417 -21.308 1.00 91.38 100 GLU A C 1
ATOM 800 O O . GLU A 1 100 ? 2.055 -6.244 -21.944 1.00 91.38 100 GLU A O 1
ATOM 805 N N . GLU A 1 101 ? 4.028 -5.520 -21.192 1.00 89.31 101 GLU A N 1
ATOM 806 C CA . GLU A 1 101 ? 4.802 -6.581 -21.849 1.00 89.31 101 GLU A CA 1
ATOM 807 C C . GLU A 1 101 ? 4.378 -7.983 -21.388 1.00 89.31 101 GLU A C 1
ATOM 809 O O . GLU A 1 101 ? 4.277 -8.912 -22.195 1.00 89.31 101 GLU A O 1
ATOM 814 N N . ARG A 1 102 ? 4.084 -8.142 -20.092 1.00 87.69 102 ARG A N 1
ATOM 815 C CA . ARG A 1 102 ? 3.606 -9.406 -19.517 1.00 87.69 102 ARG A CA 1
ATOM 816 C C . ARG A 1 102 ? 2.211 -9.786 -20.020 1.00 87.69 102 ARG A C 1
ATOM 818 O O . ARG A 1 102 ? 1.916 -10.975 -20.151 1.00 87.69 102 ARG A O 1
ATOM 825 N N . THR A 1 103 ? 1.347 -8.802 -20.265 1.00 88.00 103 THR A N 1
ATOM 826 C CA . THR A 1 103 ? -0.077 -9.013 -20.579 1.00 88.00 103 THR A CA 1
ATOM 827 C C . THR A 1 103 ? -0.401 -8.952 -22.072 1.00 88.00 103 THR A C 1
ATOM 829 O O . THR A 1 103 ? -1.411 -9.521 -22.483 1.00 88.00 103 THR A O 1
ATOM 832 N N . ALA A 1 104 ? 0.463 -8.355 -22.898 1.00 79.56 104 ALA A N 1
ATOM 833 C CA . ALA A 1 104 ? 0.264 -8.207 -24.341 1.00 79.56 104 ALA A CA 1
ATOM 834 C C . ALA A 1 104 ? 0.226 -9.537 -25.122 1.00 79.56 104 ALA A C 1
ATOM 836 O O . ALA A 1 104 ? -0.232 -9.565 -26.263 1.00 79.56 104 ALA A O 1
ATOM 837 N N . GLY A 1 105 ? 0.649 -10.657 -24.526 1.00 62.75 105 GLY A N 1
ATOM 838 C CA . GLY A 1 105 ? 0.692 -11.956 -25.202 1.00 62.75 105 GLY A CA 1
ATOM 839 C C . GLY A 1 105 ? 1.729 -12.014 -26.344 1.00 62.75 105 GLY A C 1
ATOM 840 O O . GLY A 1 105 ? 2.326 -11.007 -26.718 1.00 62.75 105 GLY A O 1
ATOM 841 N N . PRO A 1 106 ? 2.007 -13.204 -26.907 1.00 58.47 106 PRO A N 1
ATOM 842 C CA . PRO A 1 106 ? 3.088 -13.399 -27.881 1.00 58.47 106 PRO A CA 1
ATOM 843 C C . PRO A 1 106 ? 2.864 -12.781 -29.278 1.00 58.47 106 PRO A C 1
ATOM 845 O O . PRO A 1 106 ? 3.762 -12.883 -30.109 1.00 58.47 106 PRO A O 1
ATOM 848 N N . ASP A 1 107 ? 1.734 -12.122 -29.552 1.00 56.03 107 ASP A N 1
ATOM 849 C CA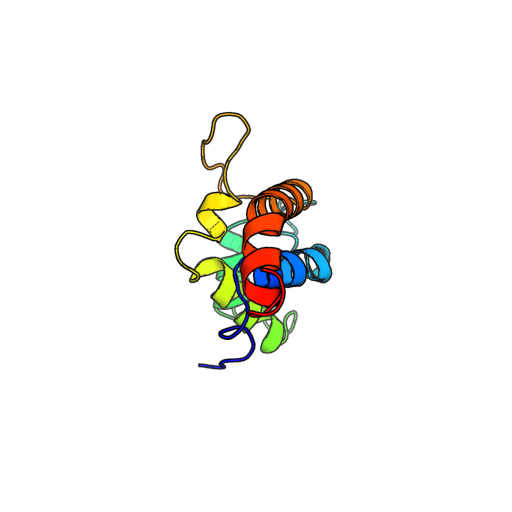 . ASP A 1 107 ? 1.362 -11.655 -30.902 1.00 56.03 107 ASP A CA 1
ATOM 850 C C . ASP A 1 107 ? 1.863 -10.237 -31.262 1.00 56.03 107 ASP A C 1
ATOM 852 O O . ASP A 1 107 ? 1.467 -9.673 -32.280 1.00 56.03 107 ASP A O 1
ATOM 856 N N . ALA A 1 108 ? 2.753 -9.644 -30.460 1.00 51.62 108 ALA A N 1
ATOM 857 C CA . ALA A 1 108 ? 3.268 -8.285 -30.677 1.00 51.62 108 ALA A CA 1
ATOM 858 C C . ALA A 1 108 ? 4.649 -8.210 -31.376 1.00 51.62 108 ALA A C 1
ATOM 860 O O . ALA A 1 108 ? 5.347 -7.204 -31.234 1.00 51.62 108 ALA A O 1
ATOM 861 N N . ARG A 1 109 ? 5.081 -9.250 -32.107 1.00 46.31 109 ARG A N 1
ATOM 862 C CA . ARG A 1 109 ? 6.348 -9.247 -32.871 1.00 46.31 109 ARG A CA 1
ATOM 863 C C . ARG A 1 109 ? 6.157 -9.527 -34.352 1.00 46.31 109 ARG A C 1
ATOM 865 O O . ARG A 1 109 ? 5.461 -10.512 -34.675 1.00 46.31 109 ARG A O 1
#

Sequence (109 aa):
MSNLYAGLDRYELARTLGDNFERFVDPEAPGFLTLDYLQYIALGLAGNQFTLADQVLVLEVLNRAGFAASLDLDEKGESNRKFDRQDIHNYQDALFTEHEERTAGPDAR

Foldseek 3Di:
DDCPCVPPDLLRLLVVCLVCVVLQADPVHGQKRFQVSLVCLLVCVVPPSDDPVSNVSSVCCNPVPCNVLQQQQDPVGDGPRIHGSVSSVVSSVVCVVVVCVVPVPPPPD

Solvent-accessible surface area (backbone atoms only — not comparable to full-atom values): 6392 Å² total; per-residue (Å²): 133,86,66,87,63,73,82,49,55,73,45,55,44,34,47,54,48,59,78,46,39,84,80,59,42,25,89,94,43,79,78,24,38,32,58,66,53,40,50,39,39,40,70,57,70,62,56,88,80,56,52,73,68,52,24,52,51,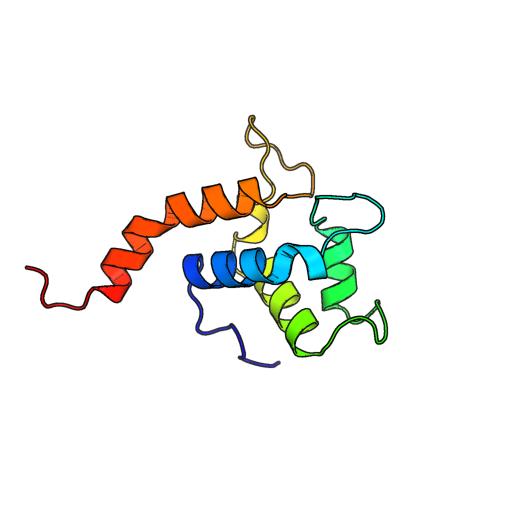41,40,46,47,69,63,40,85,64,47,48,65,66,35,20,43,48,100,84,68,46,69,77,59,38,32,40,70,62,39,39,49,54,55,30,60,74,33,42,66,64,49,48,68,70,67,63,55,91,82,82,120

pLDDT: mean 92.19, std 10.39, range [46.31, 98.38]

Secondary structure (DSSP, 8-state):
---TTTT--HHHHHHHHHHTHHHH--TTSTT-EEHHHHHHHHTTTTGGGS-HHHHHHHHHHHHSTTHHHHHS--TTS---SEE-HHHHHHHHHHHHHHHHHHHS-TT--

Nearest PDB structures (foldseek):
  2scp-assembly1_B  TM=4.260E-01  e=4.624E-01  Hediste diversicolor
  6kth-assembly1_A  TM=3.084E-01  e=7.379E-01  Bombyx mori
  8f19-assembly1_A  TM=2.971E-01  e=8.099E+00  Saccharomyces cerevisiae S288C